Protein AF-A0A9X2F697-F1 (afdb_monomer)

Structure (mmCIF, N/CA/C/O backbone):
data_AF-A0A9X2F697-F1
#
_entry.id   AF-A0A9X2F697-F1
#
loop_
_atom_site.group_PDB
_atom_site.id
_atom_site.type_symbol
_atom_site.label_atom_id
_atom_site.label_alt_id
_atom_site.label_comp_id
_atom_site.label_asym_id
_atom_site.label_entity_id
_atom_site.label_seq_id
_atom_site.pdbx_PDB_ins_code
_atom_site.Cartn_x
_atom_site.Cartn_y
_atom_site.Cartn_z
_atom_site.occupancy
_atom_site.B_iso_or_equiv
_atom_site.auth_seq_id
_atom_site.auth_comp_id
_atom_site.auth_asym_id
_atom_site.auth_atom_id
_atom_site.pdbx_PDB_model_num
ATOM 1 N N . MET A 1 1 ? 35.223 -42.491 6.812 1.00 43.16 1 MET A N 1
ATOM 2 C CA . MET A 1 1 ? 34.181 -41.621 6.221 1.00 43.16 1 MET A CA 1
ATOM 3 C C . MET A 1 1 ? 34.554 -40.173 6.499 1.00 43.16 1 MET A C 1
ATOM 5 O O . MET A 1 1 ? 34.307 -39.675 7.590 1.00 43.16 1 MET A O 1
ATOM 9 N N . THR A 1 2 ? 35.255 -39.540 5.564 1.00 35.09 2 THR A N 1
ATOM 10 C CA . THR A 1 2 ? 35.876 -38.222 5.755 1.00 35.09 2 THR A CA 1
ATOM 11 C C . THR A 1 2 ? 34.834 -37.141 5.487 1.00 35.09 2 THR A C 1
ATOM 13 O O . THR A 1 2 ? 34.366 -36.999 4.361 1.00 35.09 2 THR A O 1
ATOM 16 N N . LYS A 1 3 ? 34.402 -36.418 6.524 1.00 44.59 3 LYS A N 1
ATOM 17 C CA . LYS A 1 3 ? 33.429 -35.331 6.371 1.00 44.59 3 LYS A CA 1
ATOM 18 C C . LYS A 1 3 ? 34.141 -34.095 5.819 1.00 44.59 3 LYS A C 1
ATOM 20 O O . LYS A 1 3 ? 34.971 -33.515 6.511 1.00 44.59 3 LYS A O 1
ATOM 25 N N . LEU A 1 4 ? 33.816 -33.693 4.590 1.00 41.28 4 LEU A N 1
ATOM 26 C CA . LEU A 1 4 ? 34.206 -32.391 4.049 1.00 41.28 4 LEU A CA 1
ATOM 27 C C . LEU A 1 4 ? 33.376 -31.312 4.750 1.00 41.28 4 LEU A C 1
ATOM 29 O O . LEU A 1 4 ? 32.178 -31.170 4.517 1.00 41.28 4 LEU A O 1
ATOM 33 N N . LYS A 1 5 ? 34.017 -30.599 5.674 1.00 44.25 5 LYS A N 1
ATOM 34 C CA . LYS A 1 5 ? 33.473 -29.403 6.311 1.00 44.25 5 LYS A CA 1
ATOM 35 C C . LYS A 1 5 ? 33.539 -28.288 5.268 1.00 44.25 5 LYS A C 1
ATOM 37 O O . LYS A 1 5 ? 34.628 -27.939 4.827 1.00 44.25 5 LYS A O 1
ATOM 42 N N . THR A 1 6 ? 32.385 -27.799 4.819 1.00 48.66 6 THR A N 1
ATOM 43 C CA . THR A 1 6 ? 32.302 -26.647 3.916 1.00 48.66 6 THR A CA 1
ATOM 44 C C . THR A 1 6 ? 32.908 -25.444 4.624 1.00 48.66 6 THR A C 1
ATOM 46 O O . THR A 1 6 ? 32.310 -24.890 5.545 1.00 48.66 6 THR A O 1
ATOM 49 N N . ASP A 1 7 ? 34.120 -25.090 4.216 1.00 48.53 7 ASP A N 1
ATOM 50 C CA . ASP A 1 7 ? 34.807 -23.881 4.633 1.00 48.53 7 ASP A CA 1
ATOM 51 C C . ASP A 1 7 ? 34.106 -22.691 3.966 1.00 48.53 7 ASP A C 1
ATOM 53 O O . ASP A 1 7 ? 34.229 -22.463 2.759 1.00 48.53 7 ASP A O 1
ATOM 57 N N . ARG A 1 8 ? 33.261 -21.991 4.729 1.00 52.84 8 ARG A N 1
ATOM 58 C CA . ARG A 1 8 ? 32.702 -20.708 4.301 1.00 52.84 8 ARG A CA 1
ATOM 59 C C . ARG A 1 8 ? 33.845 -19.703 4.350 1.00 52.84 8 ARG A C 1
ATOM 61 O O . ARG A 1 8 ? 34.105 -19.137 5.403 1.00 52.84 8 ARG A O 1
ATOM 68 N N . ARG A 1 9 ? 34.510 -19.486 3.215 1.00 58.66 9 ARG A N 1
ATOM 69 C CA . ARG A 1 9 ? 35.415 -18.344 3.064 1.00 58.66 9 ARG A CA 1
ATOM 70 C C . ARG A 1 9 ? 34.613 -17.069 3.308 1.00 58.66 9 ARG A C 1
ATOM 72 O O . ARG A 1 9 ? 33.626 -16.818 2.616 1.00 58.66 9 ARG A O 1
ATOM 79 N N . GLU A 1 10 ? 35.013 -16.307 4.316 1.00 58.28 10 GLU A N 1
ATOM 80 C CA . GLU A 1 10 ? 34.537 -14.947 4.541 1.00 58.28 10 GLU A CA 1
ATOM 81 C C . GLU A 1 10 ? 34.998 -14.103 3.351 1.00 58.28 10 GLU A C 1
ATOM 83 O O . GLU A 1 10 ? 36.190 -13.857 3.184 1.00 58.28 10 GLU A O 1
ATOM 88 N N . VAL A 1 11 ? 34.068 -13.732 2.469 1.00 59.53 11 VAL A N 1
ATOM 89 C CA . VAL A 1 11 ? 34.357 -12.777 1.394 1.00 59.53 11 VAL A CA 1
ATOM 90 C C . VAL A 1 11 ? 34.360 -11.386 2.035 1.00 59.53 11 VAL A C 1
ATOM 92 O O . VAL A 1 11 ? 33.337 -11.012 2.621 1.00 59.53 11 VAL A O 1
ATOM 95 N N . PRO A 1 12 ? 35.470 -10.629 1.984 1.00 53.16 12 PRO A N 1
ATOM 96 C CA . PRO A 1 12 ? 35.514 -9.274 2.516 1.00 53.16 12 PRO A CA 1
ATOM 97 C C . PRO A 1 12 ? 34.482 -8.405 1.788 1.00 53.16 12 PRO A C 1
ATOM 99 O O . PRO A 1 12 ? 34.485 -8.314 0.565 1.00 53.16 12 PRO A O 1
ATOM 102 N N . VAL A 1 13 ? 33.575 -7.772 2.536 1.00 58.00 13 VAL A N 1
ATOM 103 C CA . VAL A 1 13 ? 32.469 -6.966 1.975 1.00 58.00 13 VAL A CA 1
ATOM 104 C C . VAL A 1 13 ? 32.978 -5.679 1.297 1.00 58.00 13 VAL A C 1
ATOM 106 O O . VAL A 1 13 ? 32.263 -5.087 0.492 1.00 58.00 13 VAL A O 1
ATOM 109 N N . ASP A 1 14 ? 34.226 -5.292 1.579 1.00 55.22 14 ASP A N 1
ATOM 110 C CA . ASP A 1 14 ? 34.869 -4.060 1.108 1.00 55.22 14 ASP A CA 1
ATOM 111 C C . ASP A 1 14 ? 35.790 -4.260 -0.112 1.00 55.22 14 ASP A C 1
ATOM 113 O O . ASP A 1 14 ? 36.479 -3.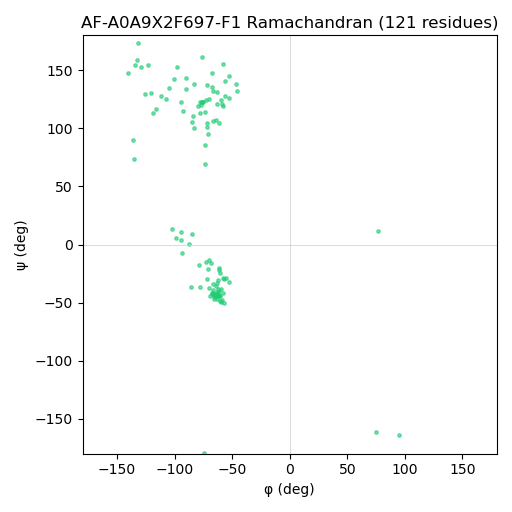325 -0.527 1.00 55.22 14 ASP A O 1
ATOM 117 N N . GLU A 1 15 ? 35.834 -5.461 -0.701 1.00 62.38 15 GLU A N 1
ATOM 118 C CA . GLU A 1 15 ? 36.600 -5.689 -1.928 1.00 62.38 15 GLU A CA 1
ATOM 119 C C . GLU A 1 15 ? 35.901 -4.977 -3.103 1.00 62.38 15 GLU A C 1
ATOM 121 O O . GLU A 1 15 ? 34.696 -5.172 -3.316 1.00 62.38 15 GLU A O 1
ATOM 126 N N . PRO A 1 16 ? 36.602 -4.099 -3.850 1.00 61.75 16 PRO A N 1
ATOM 127 C CA . PRO A 1 16 ? 36.003 -3.422 -4.987 1.00 61.75 16 PRO A CA 1
ATOM 128 C C . PRO A 1 16 ? 35.536 -4.485 -5.976 1.00 61.75 16 PRO A C 1
ATOM 130 O O . PRO A 1 16 ? 36.329 -5.305 -6.427 1.00 61.75 16 PRO A O 1
ATOM 133 N N . LEU A 1 17 ? 34.234 -4.474 -6.273 1.00 66.50 17 LEU A N 1
ATOM 134 C CA . LEU A 1 17 ? 33.606 -5.416 -7.194 1.00 66.50 17 LEU A CA 1
ATOM 135 C C . LEU A 1 17 ? 34.451 -5.541 -8.465 1.00 66.50 17 LEU A C 1
ATOM 137 O O . LEU A 1 17 ? 34.828 -4.518 -9.044 1.00 66.50 17 LEU A O 1
ATOM 141 N N . ASP A 1 18 ? 34.707 -6.776 -8.898 1.00 75.06 18 ASP A N 1
ATOM 142 C CA . ASP A 1 18 ? 35.488 -7.054 -10.101 1.00 75.06 18 ASP A CA 1
ATOM 143 C C . ASP A 1 18 ? 35.026 -6.170 -11.266 1.00 75.06 18 ASP A C 1
ATOM 145 O O . ASP A 1 18 ? 33.825 -5.988 -11.490 1.00 75.06 18 ASP A O 1
ATOM 149 N N . ALA A 1 19 ? 35.968 -5.627 -12.040 1.00 73.06 19 ALA A N 1
ATOM 150 C CA . ALA A 1 19 ? 35.658 -4.728 -13.155 1.00 73.06 19 ALA A CA 1
ATOM 151 C C . ALA A 1 19 ? 34.685 -5.361 -14.174 1.00 73.06 19 ALA A C 1
ATOM 153 O O . ALA A 1 19 ? 33.885 -4.663 -14.800 1.00 73.06 19 ALA A O 1
ATOM 154 N N . GLU A 1 20 ? 34.699 -6.689 -14.298 1.00 70.94 20 GLU A N 1
ATOM 155 C CA . GLU A 1 20 ? 33.738 -7.470 -15.081 1.00 70.94 20 GLU A CA 1
ATOM 156 C C . GLU A 1 20 ? 32.322 -7.440 -14.473 1.00 70.94 20 GLU A C 1
ATOM 158 O O . GLU A 1 20 ? 31.339 -7.205 -15.172 1.00 70.94 20 GLU A O 1
ATOM 163 N N . VAL A 1 21 ? 32.201 -7.569 -13.149 1.00 66.12 21 VAL A N 1
ATOM 164 C CA . VAL A 1 21 ? 30.924 -7.451 -12.425 1.00 66.12 21 VAL A CA 1
ATOM 165 C C . VAL A 1 21 ? 30.384 -6.020 -12.498 1.00 66.12 21 VAL A C 1
ATOM 167 O O . VAL A 1 21 ? 29.178 -5.819 -12.670 1.00 66.12 21 VAL A O 1
ATOM 170 N N . VAL A 1 22 ? 31.260 -5.017 -12.400 1.00 67.25 22 VAL A N 1
ATOM 171 C CA . VAL A 1 22 ? 30.899 -3.597 -12.534 1.00 67.25 22 VAL A CA 1
ATOM 172 C C . VAL A 1 22 ? 30.428 -3.286 -13.953 1.00 67.25 22 VAL A C 1
ATOM 174 O O . VAL A 1 22 ? 29.402 -2.632 -14.116 1.00 67.25 22 VAL A O 1
ATOM 177 N N . SER A 1 23 ? 31.123 -3.782 -14.977 1.00 61.72 23 SER A N 1
ATOM 178 C CA . SER A 1 23 ? 30.743 -3.574 -16.381 1.00 61.72 23 SER A CA 1
ATOM 179 C C . SER A 1 23 ? 29.472 -4.331 -16.768 1.00 61.72 23 SER A C 1
ATOM 181 O O . SER A 1 23 ? 28.627 -3.764 -17.459 1.00 61.72 23 SER A O 1
ATOM 183 N N . PHE A 1 24 ? 29.258 -5.543 -16.253 1.00 60.44 24 PHE A N 1
ATOM 184 C CA . PHE A 1 24 ? 27.997 -6.271 -16.417 1.00 60.44 24 PHE A CA 1
ATOM 185 C C . PHE A 1 24 ? 26.814 -5.517 -15.790 1.00 60.44 24 PHE A C 1
ATOM 187 O O . PHE A 1 24 ? 25.763 -5.370 -16.416 1.00 60.44 24 PHE A O 1
ATOM 194 N N . ARG A 1 25 ? 26.988 -4.969 -14.578 1.00 59.91 25 ARG A N 1
ATOM 195 C CA . ARG A 1 25 ? 25.976 -4.118 -13.926 1.00 59.91 25 ARG A CA 1
ATOM 196 C C . ARG A 1 25 ? 25.743 -2.812 -14.686 1.00 59.91 25 ARG A C 1
ATOM 198 O O . ARG A 1 25 ? 24.596 -2.447 -14.906 1.00 59.91 25 ARG A O 1
ATOM 205 N N . ALA A 1 26 ? 26.806 -2.159 -15.151 1.00 60.09 26 ALA A N 1
ATOM 206 C CA . ALA A 1 26 ? 26.717 -0.929 -15.935 1.00 60.09 26 ALA A CA 1
ATOM 207 C C . ALA A 1 26 ? 26.016 -1.142 -17.290 1.00 60.09 26 ALA A C 1
ATOM 209 O O . ALA A 1 26 ? 25.260 -0.277 -17.730 1.00 60.09 26 ALA A O 1
ATOM 210 N N . ALA A 1 27 ? 26.218 -2.297 -17.932 1.00 59.28 27 ALA A N 1
ATOM 211 C CA . ALA A 1 27 ? 25.499 -2.687 -19.144 1.00 59.28 27 ALA A CA 1
ATOM 212 C C . ALA A 1 27 ? 23.999 -2.916 -18.879 1.00 59.28 27 ALA A C 1
ATOM 214 O O . ALA A 1 27 ? 23.174 -2.577 -19.722 1.00 59.28 27 ALA A O 1
ATOM 215 N N . PHE A 1 28 ? 23.638 -3.420 -17.694 1.00 56.03 28 PHE A N 1
ATOM 216 C CA . PHE A 1 28 ? 22.247 -3.505 -17.231 1.00 56.03 28 PHE A CA 1
ATOM 217 C C . PHE A 1 28 ? 21.642 -2.141 -16.854 1.00 56.03 28 PHE A C 1
ATOM 219 O O . PHE A 1 28 ? 20.433 -1.939 -16.980 1.00 56.03 28 PHE A O 1
ATOM 226 N N . ASP A 1 29 ? 22.464 -1.197 -16.392 1.00 58.06 29 ASP A N 1
ATOM 227 C CA . ASP A 1 29 ? 22.021 0.146 -16.007 1.00 58.06 29 ASP A CA 1
ATOM 228 C C . ASP A 1 29 ? 21.804 1.087 -17.204 1.00 58.06 29 ASP A C 1
ATOM 230 O O . ASP A 1 29 ? 21.050 2.059 -17.081 1.00 58.06 29 ASP A O 1
ATOM 234 N N . GLN A 1 30 ? 22.349 0.772 -18.387 1.00 62.44 30 GLN A N 1
ATOM 235 C CA . GLN A 1 30 ? 21.936 1.385 -19.657 1.00 62.44 30 GLN A CA 1
ATOM 236 C C . GLN A 1 30 ? 20.566 0.839 -20.082 1.00 62.44 30 GLN A C 1
ATOM 238 O O . GLN A 1 30 ? 20.432 0.068 -21.030 1.00 62.44 30 GLN A O 1
ATOM 243 N N . ARG A 1 31 ? 19.523 1.221 -19.339 1.00 66.50 31 ARG A N 1
ATOM 244 C CA . ARG A 1 31 ? 18.162 0.715 -19.547 1.00 66.50 31 ARG A CA 1
ATOM 245 C C . ARG A 1 31 ? 17.661 1.114 -20.921 1.00 66.50 31 ARG A C 1
ATOM 247 O O . ARG A 1 31 ? 17.521 2.309 -21.210 1.00 66.50 31 ARG A O 1
ATOM 254 N N . SER A 1 32 ? 17.325 0.111 -21.725 1.00 83.12 32 SER A N 1
ATOM 255 C CA . SER A 1 32 ? 16.664 0.344 -22.998 1.00 83.12 32 SER A CA 1
ATOM 256 C C . SER A 1 32 ? 15.342 1.099 -22.770 1.00 83.12 32 SER A C 1
ATOM 258 O O . SER A 1 32 ? 14.745 1.007 -21.689 1.00 83.12 32 SER A O 1
ATOM 260 N N . PRO A 1 33 ? 14.829 1.833 -23.773 1.00 86.62 33 PRO A N 1
ATOM 261 C CA . PRO A 1 33 ? 13.518 2.475 -23.673 1.00 86.62 33 PRO A CA 1
ATOM 262 C C . PRO A 1 33 ? 12.395 1.504 -23.265 1.00 86.62 33 PRO A C 1
ATOM 264 O O . PRO A 1 33 ? 11.475 1.889 -22.546 1.00 86.62 33 PRO A O 1
ATOM 267 N N . ILE A 1 34 ? 12.493 0.232 -23.668 1.00 88.69 34 ILE A N 1
ATOM 268 C CA . ILE A 1 34 ? 11.529 -0.815 -23.308 1.00 88.69 34 ILE A CA 1
ATOM 269 C C . ILE A 1 34 ? 11.625 -1.158 -21.817 1.00 88.69 34 ILE A C 1
ATOM 271 O O . ILE A 1 34 ? 10.595 -1.220 -21.147 1.00 88.69 34 ILE A O 1
ATOM 275 N N . ASP A 1 35 ? 12.831 -1.298 -21.265 1.00 86.56 35 ASP A N 1
ATOM 276 C CA . ASP A 1 35 ? 13.017 -1.608 -19.839 1.00 86.56 35 ASP A CA 1
ATOM 277 C C . ASP A 1 35 ? 12.475 -0.499 -18.932 1.00 86.56 35 ASP A C 1
ATOM 279 O O . ASP A 1 35 ? 11.952 -0.765 -17.847 1.00 86.56 35 ASP A O 1
ATOM 283 N N . GLN A 1 36 ? 12.552 0.757 -19.379 1.00 87.06 36 GLN A N 1
ATOM 284 C CA . GLN A 1 36 ? 11.960 1.886 -18.660 1.00 87.06 36 GLN A CA 1
ATOM 285 C C . GLN A 1 36 ? 10.431 1.797 -18.629 1.00 87.06 36 GLN A C 1
ATOM 287 O O . GLN A 1 36 ? 9.832 1.987 -17.568 1.00 87.06 36 GLN A O 1
ATOM 292 N N . ILE A 1 37 ? 9.804 1.451 -19.759 1.00 92.44 37 ILE A N 1
ATOM 293 C CA . ILE A 1 37 ? 8.351 1.243 -19.846 1.00 92.44 37 ILE A CA 1
ATOM 294 C C . ILE A 1 37 ? 7.927 0.073 -18.955 1.00 92.44 37 ILE A C 1
ATOM 296 O O . ILE A 1 37 ? 6.960 0.199 -18.204 1.00 92.44 37 ILE A O 1
ATOM 300 N N . VAL A 1 38 ? 8.665 -1.041 -18.986 1.00 92.81 38 VAL A N 1
ATOM 301 C CA . VAL A 1 38 ? 8.392 -2.213 -18.141 1.00 92.81 38 VAL A CA 1
ATOM 302 C C . VAL A 1 38 ? 8.480 -1.845 -16.662 1.00 92.81 38 VAL A C 1
ATOM 304 O O . VAL A 1 38 ? 7.557 -2.142 -15.901 1.00 92.81 38 VAL A O 1
ATOM 307 N N . ARG A 1 39 ? 9.548 -1.153 -16.244 1.00 91.44 39 ARG A N 1
ATOM 308 C CA . ARG A 1 39 ? 9.721 -0.717 -14.851 1.00 91.44 39 ARG A CA 1
ATOM 309 C C . ARG A 1 39 ? 8.599 0.220 -14.410 1.00 91.44 39 ARG A C 1
ATOM 311 O O . ARG A 1 39 ? 8.076 0.064 -13.309 1.00 91.44 39 ARG A O 1
ATOM 318 N N . GLU A 1 40 ? 8.226 1.183 -15.248 1.00 94.38 40 GLU A N 1
ATOM 319 C CA . GLU A 1 40 ? 7.154 2.129 -14.938 1.00 94.38 40 GLU A CA 1
ATOM 320 C C . GLU A 1 40 ? 5.788 1.438 -14.858 1.00 94.38 40 GLU A C 1
ATOM 322 O O . GLU A 1 40 ? 5.015 1.696 -13.934 1.00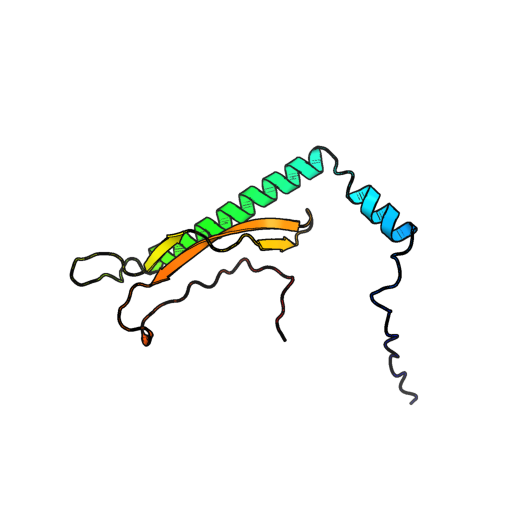 94.38 40 GLU A O 1
ATOM 327 N N . GLY A 1 41 ? 5.504 0.511 -15.775 1.00 96.56 41 GLY A N 1
ATOM 328 C CA . GLY A 1 41 ? 4.305 -0.323 -15.725 1.00 96.56 41 GLY A CA 1
ATOM 329 C C . GLY A 1 41 ? 4.248 -1.143 -14.437 1.00 96.56 41 GLY A C 1
ATOM 330 O O . GLY A 1 41 ? 3.245 -1.112 -13.724 1.00 96.56 41 GLY A O 1
ATOM 331 N N . ALA A 1 42 ? 5.350 -1.807 -14.084 1.00 95.94 42 ALA A N 1
ATOM 332 C CA . ALA A 1 42 ? 5.463 -2.571 -12.847 1.00 95.94 42 ALA A CA 1
ATOM 333 C C . ALA A 1 42 ? 5.286 -1.691 -11.598 1.00 95.94 42 ALA A C 1
ATOM 335 O O . ALA A 1 42 ? 4.573 -2.089 -10.677 1.00 95.94 42 ALA A O 1
ATOM 336 N N . ARG A 1 43 ? 5.842 -0.471 -11.585 1.00 96.12 43 ARG A N 1
ATOM 337 C CA . ARG A 1 43 ? 5.628 0.513 -10.511 1.00 96.12 43 ARG A CA 1
ATOM 338 C C . ARG A 1 43 ? 4.155 0.830 -10.313 1.00 96.12 43 ARG A C 1
ATOM 340 O O . ARG A 1 43 ? 3.665 0.747 -9.191 1.00 96.12 43 ARG A O 1
ATOM 347 N N . ARG A 1 44 ? 3.441 1.150 -11.392 1.00 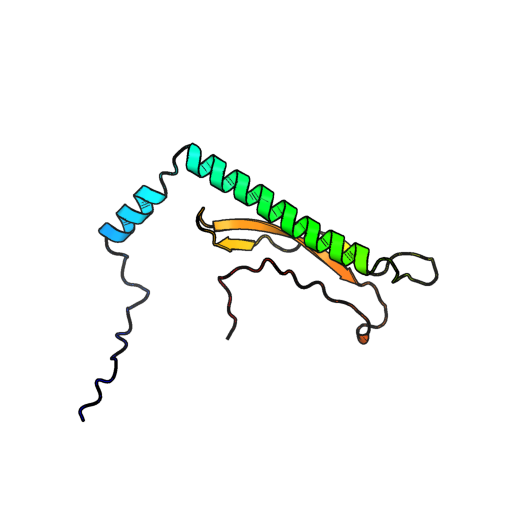97.62 44 ARG A N 1
ATOM 348 C CA . ARG A 1 44 ? 2.005 1.468 -11.332 1.00 97.62 44 ARG A CA 1
ATOM 349 C C . ARG A 1 44 ? 1.177 0.279 -10.860 1.00 97.62 44 ARG A C 1
ATOM 351 O O . ARG A 1 44 ? 0.297 0.459 -10.026 1.00 97.62 44 ARG A O 1
ATOM 358 N N . MET A 1 45 ? 1.477 -0.925 -11.351 1.00 96.75 45 MET A N 1
ATOM 359 C CA . MET A 1 45 ? 0.780 -2.146 -10.937 1.00 96.75 45 MET A CA 1
ATOM 360 C C . MET A 1 45 ? 0.991 -2.444 -9.451 1.00 96.75 45 MET A C 1
ATOM 362 O O . MET A 1 45 ? 0.023 -2.689 -8.736 1.00 96.75 45 MET A O 1
ATOM 366 N N . LEU A 1 46 ? 2.234 -2.370 -8.966 1.00 95.81 46 LEU A N 1
ATOM 367 C CA . LEU A 1 46 ? 2.540 -2.588 -7.551 1.00 95.81 46 LEU A CA 1
ATOM 368 C C . LEU A 1 46 ? 1.902 -1.526 -6.656 1.00 95.81 46 LEU A C 1
ATOM 370 O O . LEU A 1 46 ? 1.339 -1.869 -5.619 1.00 95.81 46 LEU A O 1
ATOM 374 N N . GLN A 1 47 ? 1.947 -0.258 -7.067 1.00 97.06 47 GLN A N 1
ATOM 375 C CA . GLN A 1 47 ? 1.295 0.828 -6.340 1.00 97.06 47 GLN A CA 1
ATOM 376 C C . GLN A 1 47 ? -0.218 0.591 -6.243 1.00 97.06 47 GLN A C 1
ATOM 378 O O . GLN A 1 47 ? -0.767 0.582 -5.145 1.00 97.06 47 GLN A O 1
ATOM 383 N N . SER A 1 48 ? -0.868 0.287 -7.371 1.00 97.31 48 SER A N 1
ATOM 384 C CA . SER A 1 48 ? -2.303 -0.009 -7.411 1.00 97.31 48 SER A CA 1
ATOM 385 C C . SER A 1 48 ? -2.679 -1.210 -6.545 1.00 97.31 48 SER A C 1
ATOM 387 O O . SER A 1 48 ? -3.732 -1.195 -5.915 1.00 97.31 48 SER A O 1
ATOM 389 N N . ALA A 1 49 ? -1.845 -2.251 -6.511 1.00 96.50 49 ALA A N 1
ATOM 390 C CA . ALA A 1 49 ? -2.100 -3.427 -5.689 1.00 96.50 49 ALA A CA 1
ATOM 391 C C . ALA A 1 49 ? -2.003 -3.105 -4.188 1.00 96.50 49 ALA A C 1
ATOM 393 O O . ALA A 1 49 ? -2.857 -3.527 -3.415 1.00 96.50 49 ALA A O 1
ATOM 394 N N . ILE A 1 50 ? -1.010 -2.311 -3.774 1.00 95.38 50 ILE A N 1
ATOM 395 C CA . ILE A 1 50 ? -0.874 -1.856 -2.381 1.00 95.38 50 ILE A CA 1
ATOM 396 C C . ILE A 1 50 ? -2.062 -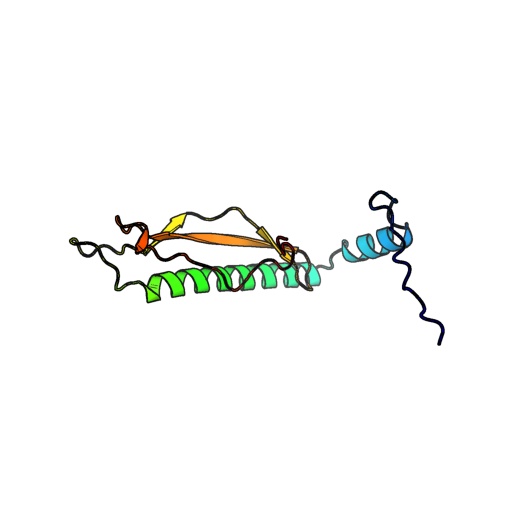0.981 -1.971 1.00 95.38 50 ILE A C 1
ATOM 398 O O . ILE A 1 50 ? -2.584 -1.132 -0.866 1.00 95.38 50 ILE A O 1
ATOM 402 N N . ASP A 1 51 ? -2.497 -0.077 -2.849 1.00 96.31 51 ASP A N 1
ATOM 403 C CA . ASP A 1 51 ? -3.652 0.778 -2.582 1.00 96.31 51 ASP A CA 1
ATOM 404 C C . ASP A 1 51 ? -4.936 -0.051 -2.433 1.00 96.31 51 ASP A C 1
ATOM 406 O O . ASP A 1 51 ? -5.699 0.178 -1.491 1.00 96.31 51 ASP A O 1
ATOM 410 N N . ALA A 1 52 ? -5.115 -1.073 -3.276 1.00 97.00 52 ALA A N 1
ATOM 411 C CA . ALA A 1 52 ? -6.221 -2.019 -3.168 1.00 97.00 52 ALA A CA 1
ATOM 412 C C . ALA A 1 52 ? -6.181 -2.821 -1.854 1.00 97.00 52 ALA A C 1
ATOM 414 O O . ALA A 1 52 ? -7.204 -2.927 -1.185 1.00 97.00 52 ALA A O 1
ATOM 415 N N . GLU A 1 53 ? -5.013 -3.312 -1.411 1.00 96.19 53 GLU A N 1
ATOM 416 C CA . GLU A 1 53 ? -4.896 -4.001 -0.112 1.00 96.19 53 GLU A CA 1
ATOM 417 C C . GLU A 1 53 ? -5.349 -3.114 1.059 1.00 96.19 53 GLU A C 1
ATOM 419 O O . GLU A 1 53 ? -6.010 -3.583 1.995 1.00 96.19 53 GLU A O 1
ATOM 424 N N . VAL A 1 54 ? -4.973 -1.831 1.020 1.00 97.31 54 VAL A N 1
ATOM 425 C CA . VAL A 1 54 ? -5.352 -0.842 2.036 1.00 97.31 54 VAL A CA 1
ATOM 426 C C . VAL A 1 54 ? -6.860 -0.602 2.014 1.00 97.31 54 VAL A C 1
ATOM 428 O O . VAL A 1 54 ? -7.491 -0.611 3.076 1.00 97.31 54 VAL A O 1
ATOM 431 N N . ASP A 1 55 ? -7.443 -0.407 0.833 1.00 97.31 55 ASP A N 1
ATOM 432 C CA . ASP A 1 55 ? -8.881 -0.173 0.681 1.00 97.31 55 ASP A CA 1
ATOM 433 C C . ASP A 1 55 ? -9.705 -1.385 1.106 1.00 97.31 55 ASP A C 1
ATOM 435 O O . ASP A 1 55 ? -10.647 -1.236 1.889 1.00 97.31 55 ASP A O 1
ATOM 439 N N . ASP A 1 56 ? -9.292 -2.588 0.720 1.00 97.44 56 ASP A N 1
ATOM 440 C CA . ASP A 1 56 ? -9.928 -3.834 1.141 1.00 97.44 56 ASP A CA 1
ATOM 441 C C . ASP A 1 56 ? -9.843 -4.026 2.656 1.00 97.44 56 ASP A C 1
ATOM 443 O O . ASP A 1 56 ? -10.779 -4.520 3.292 1.00 97.44 56 ASP A O 1
ATOM 447 N N . PHE A 1 57 ? -8.728 -3.651 3.286 1.00 97.25 57 PHE A N 1
ATOM 448 C CA . PHE A 1 57 ? -8.620 -3.703 4.741 1.00 97.25 57 PHE A CA 1
ATOM 449 C C . PHE A 1 57 ? -9.582 -2.729 5.424 1.00 97.25 57 PHE A C 1
ATOM 451 O O . PHE A 1 57 ? -10.261 -3.117 6.378 1.00 97.25 57 PHE A O 1
ATOM 458 N N . ILE A 1 58 ? -9.671 -1.489 4.943 1.00 97.25 58 ILE A N 1
ATOM 459 C CA . ILE A 1 58 ? -10.589 -0.484 5.494 1.00 97.25 58 ILE A CA 1
ATOM 460 C C . ILE A 1 58 ? -12.043 -0.922 5.288 1.00 97.25 58 ILE A C 1
ATOM 462 O O . ILE A 1 58 ? -12.842 -0.854 6.223 1.00 97.25 58 ILE A O 1
ATOM 466 N N . ALA A 1 59 ? -12.383 -1.420 4.098 1.00 97.31 59 ALA A N 1
ATOM 467 C CA . ALA A 1 59 ? -13.722 -1.891 3.763 1.00 97.31 59 ALA A CA 1
ATOM 468 C C . ALA A 1 59 ? -14.156 -3.065 4.652 1.00 97.31 59 ALA A C 1
ATOM 470 O O . ALA A 1 59 ? -15.255 -3.039 5.208 1.00 97.31 59 ALA A O 1
ATOM 471 N N . ARG A 1 60 ? -13.274 -4.049 4.881 1.00 97.38 60 ARG A N 1
ATOM 472 C CA . ARG A 1 60 ? -13.543 -5.182 5.789 1.00 97.38 60 ARG A CA 1
ATOM 473 C C . ARG A 1 60 ? -13.873 -4.748 7.219 1.00 97.38 60 ARG A C 1
ATOM 475 O O . ARG A 1 60 ? -14.641 -5.424 7.901 1.00 97.38 60 ARG A O 1
ATOM 482 N N . HIS A 1 61 ? -13.346 -3.610 7.663 1.00 97.25 61 HIS A N 1
ATOM 483 C CA . HIS A 1 61 ? -13.581 -3.063 9.002 1.00 97.25 61 HIS A CA 1
ATOM 484 C C . HIS A 1 61 ? -14.596 -1.913 9.021 1.00 97.25 61 HIS A C 1
ATOM 486 O O . HIS A 1 61 ? -14.727 -1.236 10.038 1.00 97.25 61 HIS A O 1
ATOM 492 N N . ALA A 1 62 ? -15.359 -1.701 7.943 1.00 95.62 62 ALA A N 1
ATOM 493 C CA . ALA A 1 62 ? -16.334 -0.612 7.858 1.00 95.62 62 ALA A CA 1
ATOM 494 C C . ALA A 1 62 ? -17.454 -0.695 8.913 1.00 95.62 62 ALA A C 1
ATOM 496 O O . ALA A 1 62 ? -18.058 0.324 9.232 1.00 95.62 62 ALA A O 1
ATOM 497 N N . HIS A 1 63 ? -17.703 -1.887 9.465 1.00 95.94 63 HIS A N 1
ATOM 498 C CA . HIS A 1 63 ? -18.654 -2.127 10.552 1.00 95.94 63 HIS A CA 1
ATOM 499 C C . HIS A 1 63 ? -18.173 -1.597 11.915 1.00 95.94 63 HIS A C 1
ATOM 501 O O . HIS A 1 63 ? -18.964 -1.503 12.848 1.00 95.94 63 HIS A O 1
ATOM 507 N N . ARG A 1 64 ? -16.882 -1.269 12.055 1.00 96.19 64 ARG A N 1
ATOM 508 C CA . ARG A 1 64 ? -16.325 -0.691 13.280 1.00 96.19 64 ARG A CA 1
ATOM 509 C C . ARG A 1 64 ? -16.572 0.810 13.287 1.00 96.19 64 ARG A C 1
ATOM 511 O O . ARG A 1 64 ? -15.837 1.565 12.642 1.00 96.19 64 ARG A O 1
ATOM 518 N N . THR A 1 65 ? -17.588 1.234 14.024 1.00 97.12 65 THR A N 1
ATOM 519 C CA . THR A 1 65 ? -17.957 2.643 14.161 1.00 97.12 65 THR A CA 1
ATOM 520 C C . THR A 1 65 ? -17.975 3.093 15.615 1.00 97.12 65 THR A C 1
ATOM 522 O O . THR A 1 65 ? -18.172 2.280 16.515 1.00 97.12 65 THR A O 1
ATOM 525 N N . ASP A 1 66 ? -17.772 4.389 15.840 1.00 94.31 66 ASP A N 1
ATOM 526 C CA . ASP A 1 66 ? -18.028 5.020 17.134 1.00 94.31 66 ASP A CA 1
ATOM 527 C C . ASP A 1 66 ? -19.539 5.204 17.394 1.00 94.31 66 ASP A C 1
ATOM 529 O O . ASP A 1 66 ? -20.388 4.855 16.568 1.00 94.31 66 ASP A O 1
ATOM 533 N N . GLU A 1 67 ? -19.876 5.784 18.548 1.00 93.06 67 GLU A N 1
ATOM 534 C CA . GLU A 1 67 ? -21.254 6.107 18.952 1.00 93.06 67 GLU A CA 1
ATOM 535 C C . GLU A 1 67 ? -21.949 7.099 18.001 1.00 93.06 67 GLU A C 1
ATOM 537 O O . GLU A 1 67 ? -23.175 7.169 17.957 1.00 93.06 67 GLU A O 1
ATOM 542 N N . GLN A 1 68 ? -21.173 7.856 17.219 1.00 94.38 68 GLN A N 1
ATOM 543 C CA . GLN A 1 68 ? -21.653 8.825 16.233 1.00 94.38 68 GLN A CA 1
ATOM 544 C C . GLN A 1 68 ? -21.745 8.219 14.820 1.00 94.38 68 GLN A C 1
ATOM 546 O O . GLN A 1 68 ? -22.048 8.937 13.864 1.00 94.38 68 GLN A O 1
ATOM 551 N N . GLY A 1 69 ? -21.475 6.918 14.660 1.00 93.06 69 GLY A N 1
ATOM 552 C CA . GLY A 1 69 ? -21.499 6.216 13.376 1.00 93.06 69 GLY A CA 1
ATOM 553 C C . GLY A 1 69 ? -20.277 6.471 12.484 1.00 93.06 69 GLY A C 1
ATOM 554 O O . GLY A 1 69 ? -20.289 6.115 11.304 1.00 93.06 69 GLY A O 1
ATOM 555 N N . ARG A 1 70 ? -19.205 7.081 13.001 1.00 94.12 70 ARG A N 1
ATOM 556 C CA . ARG A 1 70 ? -17.970 7.333 12.242 1.00 94.12 70 ARG A CA 1
ATOM 557 C C . ARG A 1 70 ? -17.083 6.100 12.258 1.00 94.12 70 ARG A C 1
ATOM 559 O O . ARG A 1 70 ? -16.902 5.470 13.294 1.00 94.12 70 ARG A O 1
ATOM 566 N N . ARG A 1 71 ? -16.480 5.774 11.112 1.00 96.19 71 ARG A N 1
ATOM 567 C CA . ARG A 1 71 ? -15.556 4.635 10.991 1.00 96.19 71 ARG A CA 1
ATOM 568 C C . ARG A 1 71 ? -14.323 4.834 11.871 1.00 96.19 71 ARG A C 1
ATOM 570 O O . ARG A 1 71 ? -13.664 5.870 11.791 1.00 96.19 71 ARG A O 1
ATOM 577 N N . LEU A 1 72 ? -13.983 3.810 12.648 1.00 97.12 72 LEU A N 1
ATOM 578 C CA . LEU A 1 72 ? -12.793 3.807 13.502 1.00 97.12 72 LEU A CA 1
ATOM 579 C C . LEU A 1 72 ? -11.515 3.536 12.698 1.00 97.12 72 LEU A C 1
ATOM 581 O O . LEU A 1 72 ? -10.481 4.146 12.966 1.00 97.12 72 LEU A O 1
ATOM 585 N N . VAL A 1 73 ? -11.596 2.669 11.685 1.00 97.56 73 VAL A N 1
ATOM 586 C CA . VAL A 1 73 ? -10.472 2.322 10.805 1.00 97.56 73 VAL A CA 1
ATOM 587 C C . VAL A 1 73 ? -10.484 3.227 9.578 1.00 97.56 73 VAL A C 1
ATOM 589 O O . VAL A 1 73 ? -11.404 3.176 8.761 1.00 97.56 73 VAL A O 1
ATOM 592 N N . VAL A 1 74 ? -9.455 4.061 9.444 1.00 96.62 74 VAL A N 1
ATOM 593 C CA . VAL A 1 74 ? -9.360 5.083 8.393 1.00 96.62 74 VAL A CA 1
ATOM 594 C C . VAL A 1 74 ? -7.985 5.097 7.734 1.00 96.62 74 VAL A C 1
ATOM 596 O O . VAL A 1 74 ? -6.972 4.742 8.341 1.00 96.62 74 VAL A O 1
ATOM 599 N N . ARG A 1 75 ? -7.937 5.574 6.488 1.00 96.31 75 ARG A N 1
ATOM 600 C CA . ARG A 1 75 ? -6.689 5.964 5.822 1.00 96.31 75 ARG A CA 1
ATOM 601 C C . ARG A 1 75 ? -6.272 7.342 6.344 1.00 96.31 75 ARG A C 1
ATOM 603 O O . ARG A 1 75 ? -7.039 8.291 6.229 1.00 96.31 75 ARG A O 1
ATOM 610 N N . ASN A 1 76 ? -5.074 7.462 6.912 1.00 94.31 76 ASN A N 1
ATOM 611 C CA . ASN A 1 76 ? -4.546 8.722 7.439 1.00 94.31 76 ASN A CA 1
ATOM 612 C C . ASN A 1 76 ? -3.079 8.930 7.033 1.00 94.31 76 ASN A C 1
ATOM 614 O O . ASN A 1 76 ? -2.155 8.533 7.750 1.00 94.31 76 ASN A O 1
ATOM 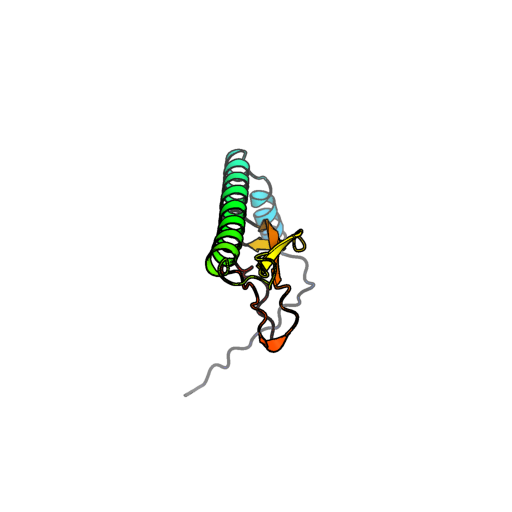618 N N . GLY A 1 77 ? -2.885 9.572 5.880 1.00 95.31 77 GLY A N 1
ATOM 619 C CA . GLY A 1 77 ? -1.566 9.840 5.312 1.00 95.31 77 GLY A CA 1
ATOM 620 C C . GLY A 1 77 ? -0.927 8.599 4.694 1.00 95.31 77 GLY A C 1
ATOM 621 O O . GLY A 1 77 ? -1.611 7.630 4.346 1.00 95.31 77 GLY A O 1
ATOM 622 N N . HIS A 1 78 ? 0.390 8.641 4.509 1.00 95.38 78 HIS A N 1
ATOM 623 C CA . HIS A 1 78 ? 1.177 7.584 3.871 1.00 95.38 78 HIS A CA 1
ATOM 624 C C . HIS A 1 78 ? 2.368 7.202 4.758 1.00 95.38 78 HIS A C 1
ATOM 626 O O . HIS A 1 78 ? 2.830 7.996 5.581 1.00 95.38 78 HIS A O 1
ATOM 632 N N . LEU A 1 79 ? 2.829 5.961 4.632 1.00 93.75 79 LEU A N 1
ATOM 633 C CA . LEU A 1 79 ? 4.104 5.526 5.193 1.00 93.75 79 LEU A CA 1
ATOM 634 C C . LEU A 1 79 ? 5.262 6.052 4.329 1.00 93.75 79 LEU A C 1
ATOM 636 O O . LEU A 1 79 ? 5.032 6.398 3.170 1.00 93.75 79 LEU A O 1
ATOM 640 N N . PRO A 1 80 ? 6.497 6.094 4.862 1.00 94.38 80 PRO A N 1
ATOM 641 C CA . PRO A 1 80 ? 7.672 6.385 4.051 1.00 94.38 80 PRO A CA 1
ATOM 642 C C . PRO A 1 80 ? 7.752 5.464 2.831 1.00 94.38 80 PRO A C 1
ATOM 644 O O . PRO A 1 80 ? 7.387 4.286 2.911 1.00 94.38 80 PRO A O 1
ATOM 647 N N . GLU A 1 81 ? 8.242 6.011 1.720 1.00 94.00 81 GLU A N 1
ATOM 648 C CA . GLU A 1 81 ? 8.507 5.237 0.512 1.00 94.00 81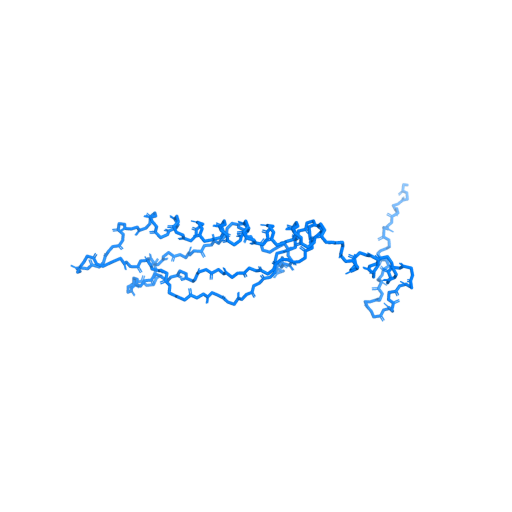 GLU A CA 1
ATOM 649 C C . GLU A 1 81 ? 9.452 4.070 0.829 1.00 94.00 81 GLU A C 1
ATOM 651 O O . GLU A 1 81 ? 10.397 4.196 1.615 1.00 94.00 81 GLU A O 1
ATOM 656 N N . ARG A 1 82 ? 9.180 2.917 0.218 1.00 92.94 82 ARG A N 1
ATOM 657 C CA . ARG A 1 82 ? 10.062 1.750 0.260 1.00 92.94 82 ARG A CA 1
ATOM 658 C C . ARG A 1 82 ? 10.243 1.194 -1.137 1.00 92.94 82 ARG A C 1
ATOM 660 O O . ARG A 1 82 ? 9.390 1.377 -1.999 1.00 92.94 82 ARG A O 1
ATOM 667 N N . GLU A 1 83 ? 11.312 0.443 -1.335 1.00 91.56 83 GLU A N 1
ATOM 668 C CA . GLU A 1 83 ? 11.548 -0.242 -2.599 1.00 91.56 83 GLU A CA 1
ATOM 669 C C . GLU A 1 83 ? 11.158 -1.714 -2.500 1.00 91.56 83 GLU A C 1
ATOM 671 O O . GLU A 1 83 ? 11.389 -2.362 -1.482 1.00 91.56 83 GLU A O 1
ATOM 676 N N . ILE A 1 84 ? 10.582 -2.244 -3.576 1.00 90.00 84 ILE A N 1
ATOM 677 C CA . ILE A 1 84 ? 10.369 -3.676 -3.774 1.00 90.00 84 ILE A CA 1
ATOM 678 C C . ILE A 1 84 ? 11.357 -4.139 -4.841 1.00 90.00 84 ILE A C 1
ATOM 680 O O . ILE A 1 84 ? 11.409 -3.584 -5.944 1.00 90.00 84 ILE A O 1
ATOM 684 N N . LEU A 1 85 ? 12.160 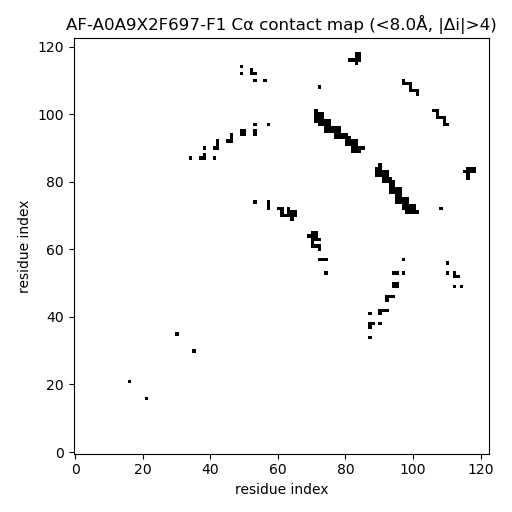-5.151 -4.512 1.00 88.94 85 LEU A N 1
ATOM 685 C CA . LEU A 1 85 ? 13.044 -5.792 -5.478 1.00 88.94 85 LEU A CA 1
ATOM 686 C C . LEU A 1 85 ? 12.234 -6.716 -6.395 1.00 88.94 85 LEU A C 1
ATOM 688 O O . LEU A 1 85 ? 11.572 -7.641 -5.931 1.00 88.94 85 LEU A O 1
ATOM 692 N N . THR A 1 86 ? 12.317 -6.476 -7.701 1.00 87.62 86 THR A N 1
ATOM 693 C CA . THR A 1 86 ? 11.663 -7.283 -8.739 1.00 87.62 86 THR A CA 1
ATOM 694 C C . THR A 1 86 ? 12.649 -7.638 -9.851 1.00 87.62 86 THR A C 1
ATOM 696 O O . THR A 1 86 ? 13.755 -7.098 -9.900 1.00 87.62 86 THR A O 1
ATOM 699 N N . GLY A 1 87 ? 12.232 -8.488 -10.796 1.00 86.12 87 GLY A N 1
ATOM 700 C CA . GLY A 1 87 ? 13.006 -8.747 -12.018 1.00 86.12 87 GLY A CA 1
ATOM 701 C C . GLY A 1 87 ? 13.233 -7.499 -12.887 1.00 86.12 87 GLY A C 1
ATOM 702 O O . GLY A 1 87 ? 14.235 -7.426 -13.584 1.00 86.12 87 GLY A O 1
ATOM 703 N N . ALA A 1 88 ? 12.368 -6.481 -12.788 1.00 85.69 88 ALA A N 1
ATOM 704 C CA . ALA A 1 88 ? 12.534 -5.181 -13.454 1.00 85.69 88 ALA A CA 1
ATOM 705 C C . ALA A 1 88 ? 13.415 -4.193 -12.647 1.00 85.69 88 ALA A C 1
ATOM 707 O O . ALA A 1 88 ? 13.510 -2.999 -12.962 1.00 85.69 88 ALA A O 1
ATOM 708 N N . GLY A 1 89 ? 14.053 -4.678 -11.578 1.00 87.19 89 GLY A N 1
ATOM 709 C CA . GLY A 1 89 ? 14.883 -3.911 -10.658 1.00 87.19 89 GLY A CA 1
ATOM 710 C C . GLY A 1 89 ? 14.131 -3.425 -9.418 1.00 87.19 89 GLY A C 1
ATOM 711 O O . GLY A 1 89 ? 13.057 -3.920 -9.068 1.00 87.19 89 GLY A O 1
ATOM 712 N N . ARG A 1 90 ? 14.734 -2.451 -8.727 1.00 90.75 90 ARG A N 1
ATOM 713 C CA . ARG A 1 90 ? 14.171 -1.813 -7.528 1.00 90.75 90 ARG A CA 1
ATOM 714 C C . ARG A 1 90 ? 13.055 -0.852 -7.930 1.00 90.75 90 ARG A C 1
ATOM 716 O O . ARG A 1 90 ? 13.271 0.055 -8.747 1.00 90.75 90 ARG A O 1
ATOM 723 N N . ILE A 1 91 ? 11.864 -1.078 -7.391 1.00 93.12 91 ILE A N 1
ATOM 724 C CA . ILE A 1 91 ? 10.666 -0.299 -7.699 1.00 93.12 91 ILE A CA 1
ATOM 725 C C . ILE A 1 91 ? 10.200 0.426 -6.433 1.00 93.12 91 ILE A C 1
ATOM 727 O O . ILE A 1 91 ? 9.828 -0.251 -5.472 1.00 93.12 91 ILE A O 1
ATOM 731 N N . PRO A 1 92 ? 10.208 1.770 -6.413 1.00 93.75 92 PRO A N 1
ATOM 732 C CA . PRO A 1 92 ? 9.703 2.537 -5.282 1.00 93.75 92 PRO A CA 1
ATOM 733 C C . PRO A 1 92 ? 8.175 2.468 -5.219 1.00 93.75 92 PRO A C 1
ATOM 735 O O . PRO A 1 92 ? 7.498 2.583 -6.243 1.00 93.75 92 PRO A O 1
ATOM 738 N N . VAL A 1 93 ? 7.640 2.293 -4.013 1.00 95.19 93 VAL A N 1
ATOM 739 C CA . VAL A 1 93 ? 6.204 2.273 -3.717 1.00 95.19 93 VAL A CA 1
ATOM 740 C C . VAL A 1 93 ? 5.917 2.993 -2.404 1.00 95.19 93 VAL A C 1
ATOM 742 O O . VAL A 1 93 ? 6.702 2.938 -1.451 1.00 95.19 93 VAL A O 1
ATOM 745 N N . THR A 1 94 ? 4.750 3.623 -2.325 1.00 95.19 94 THR A N 1
ATOM 746 C CA . THR A 1 94 ? 4.276 4.313 -1.123 1.00 95.19 94 THR A CA 1
ATOM 747 C C . THR A 1 94 ? 2.967 3.692 -0.663 1.00 95.19 94 THR A C 1
ATOM 749 O O . THR A 1 94 ? 2.046 3.505 -1.444 1.00 95.19 94 THR A O 1
ATOM 752 N N . GLN A 1 95 ? 2.860 3.361 0.620 1.00 95.44 95 GLN A N 1
ATOM 753 C CA . GLN A 1 95 ? 1.672 2.702 1.159 1.00 95.44 95 GLN A CA 1
ATOM 754 C C . GLN A 1 95 ? 0.813 3.675 1.961 1.00 95.44 95 GLN A C 1
ATOM 756 O O . GLN A 1 95 ? 1.320 4.369 2.846 1.00 95.44 95 GLN A O 1
ATOM 761 N N . GLY A 1 96 ? -0.502 3.652 1.731 1.00 96.25 96 GLY A N 1
ATOM 762 C CA . GLY A 1 96 ? -1.468 4.338 2.584 1.00 96.25 96 GLY A CA 1
ATOM 763 C C . GLY A 1 96 ? -1.357 3.886 4.043 1.00 96.25 96 GLY A C 1
ATOM 764 O O . GLY A 1 96 ? -1.385 2.694 4.357 1.00 96.25 96 GLY A O 1
ATOM 765 N N . ARG A 1 97 ? -1.225 4.837 4.969 1.00 96.12 97 ARG A N 1
ATOM 766 C CA . ARG A 1 97 ? -1.172 4.531 6.398 1.00 96.12 97 ARG A CA 1
ATOM 767 C C . ARG A 1 97 ? -2.590 4.299 6.901 1.00 96.12 97 ARG A C 1
ATOM 769 O O . ARG A 1 97 ? -3.423 5.200 6.859 1.00 96.12 97 ARG A O 1
ATOM 776 N N . VAL A 1 98 ? -2.849 3.102 7.412 1.00 97.50 98 VAL A N 1
ATOM 777 C CA . VAL A 1 98 ? -4.110 2.778 8.083 1.00 97.50 98 VAL A CA 1
ATOM 778 C C . VAL A 1 98 ? -3.974 3.072 9.570 1.00 97.50 98 VAL A C 1
ATOM 780 O O . VAL A 1 98 ? -2.979 2.701 10.197 1.00 97.50 98 VAL A O 1
ATOM 783 N N . ARG A 1 99 ? -4.973 3.745 10.136 1.00 96.31 99 ARG A N 1
ATOM 784 C CA . ARG A 1 99 ? -5.070 4.031 11.565 1.00 96.31 99 ARG A CA 1
ATOM 785 C C . ARG A 1 99 ? -6.410 3.536 12.086 1.00 96.31 99 ARG A C 1
ATOM 787 O O . ARG A 1 99 ? -7.444 3.885 11.528 1.00 96.31 99 ARG A O 1
ATOM 794 N N . ASP A 1 100 ? -6.365 2.769 13.168 1.00 97.25 100 ASP A N 1
ATOM 795 C CA . ASP A 1 100 ? -7.537 2.463 13.981 1.00 97.25 100 ASP A CA 1
ATOM 796 C C . ASP A 1 100 ? -7.612 3.460 15.147 1.00 97.25 100 ASP A C 1
ATOM 798 O O . ASP A 1 100 ? -6.648 3.623 15.906 1.00 97.25 100 ASP A O 1
ATOM 802 N N . ASN A 1 101 ? -8.731 4.173 15.231 1.00 95.94 101 ASN A N 1
ATOM 803 C CA . ASN A 1 101 ? -9.009 5.195 16.235 1.00 95.94 101 ASN A CA 1
ATO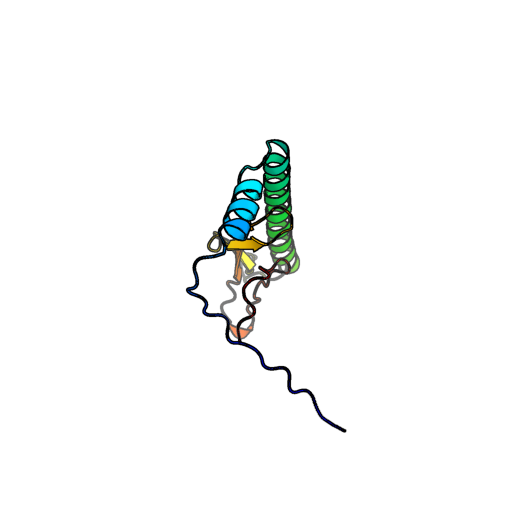M 804 C C . ASN A 1 101 ? -9.779 4.659 17.451 1.00 95.94 101 ASN A C 1
ATOM 806 O O . ASN A 1 101 ? -10.223 5.470 18.261 1.00 95.94 101 ASN A O 1
ATOM 810 N N . ASP A 1 102 ? -9.927 3.339 17.605 1.00 96.06 102 ASP A N 1
ATOM 811 C CA . ASP A 1 102 ? -10.537 2.749 18.801 1.00 96.06 102 ASP A CA 1
ATOM 812 C C . ASP A 1 102 ? -9.850 3.280 20.083 1.00 96.06 102 ASP A C 1
ATOM 814 O O . ASP A 1 102 ? -8.612 3.237 20.183 1.00 96.06 102 ASP A O 1
ATOM 818 N N . PRO A 1 103 ? -10.596 3.833 21.057 1.00 94.19 103 PRO A N 1
ATOM 819 C CA . PRO A 1 103 ? -10.008 4.319 22.302 1.00 94.19 103 PRO A CA 1
ATOM 820 C C . PRO A 1 103 ? -9.349 3.185 23.101 1.00 94.19 103 PRO A C 1
ATOM 822 O O . PRO A 1 103 ? -8.331 3.418 23.756 1.00 94.19 103 PRO A O 1
ATOM 825 N N . ASP A 1 104 ? -9.861 1.956 22.996 1.00 95.69 104 ASP A N 1
ATOM 826 C CA . ASP A 1 104 ? -9.250 0.777 23.599 1.00 95.69 104 ASP A CA 1
ATOM 827 C C . ASP A 1 104 ? -8.165 0.215 22.670 1.00 95.69 104 ASP A C 1
ATOM 829 O O . ASP A 1 104 ? -8.423 -0.435 21.655 1.00 95.69 104 ASP A O 1
ATOM 833 N N . HIS A 1 105 ? -6.906 0.443 23.047 1.00 93.69 105 HIS A N 1
ATOM 834 C CA . HIS A 1 105 ? -5.742 -0.021 22.296 1.00 93.69 105 HIS A CA 1
ATOM 835 C C . HIS A 1 105 ? -5.727 -1.541 22.080 1.00 93.69 105 HIS A C 1
ATOM 837 O O . HIS A 1 105 ? -5.197 -1.989 21.064 1.00 93.69 105 HIS A O 1
ATOM 843 N N . SER A 1 106 ? -6.311 -2.325 22.992 1.00 95.75 106 SER A N 1
ATOM 844 C CA . SER A 1 106 ? -6.351 -3.789 22.879 1.00 95.75 106 SER A CA 1
ATOM 845 C C . SER A 1 106 ? -7.288 -4.277 21.771 1.00 95.75 106 SER A C 1
ATOM 847 O O . SER A 1 106 ? -7.122 -5.384 21.262 1.00 95.75 106 SER A O 1
ATOM 849 N N . ARG A 1 107 ? -8.244 -3.438 21.354 1.00 94.88 107 ARG A N 1
ATOM 850 C CA . ARG A 1 107 ? -9.221 -3.744 20.301 1.00 94.88 107 ARG A CA 1
ATOM 851 C C . ARG A 1 107 ? -8.785 -3.270 18.925 1.00 94.88 107 ARG A C 1
ATOM 853 O O . ARG A 1 107 ? -9.478 -3.580 17.954 1.00 94.88 107 ARG A O 1
ATOM 860 N N . ARG A 1 108 ? -7.687 -2.515 18.837 1.00 96.44 108 ARG A N 1
ATOM 861 C CA . ARG A 1 108 ? -7.223 -1.931 17.580 1.00 96.44 108 ARG A CA 1
ATOM 862 C C . ARG A 1 108 ? -6.749 -2.999 16.615 1.00 96.44 108 ARG A C 1
ATOM 864 O O . ARG A 1 108 ? -5.956 -3.872 16.968 1.00 96.44 108 ARG A O 1
ATOM 871 N N . VAL A 1 109 ? -7.162 -2.867 15.364 1.00 96.69 109 VAL A N 1
ATOM 872 C CA . VAL A 1 109 ? -6.642 -3.692 14.275 1.00 96.69 109 VAL A CA 1
ATOM 873 C C . VAL A 1 109 ? -5.428 -3.031 13.628 1.00 96.69 109 VAL A C 1
ATOM 875 O O . VAL A 1 109 ? -5.357 -1.811 13.476 1.00 96.69 109 VAL A O 1
ATOM 878 N N . THR A 1 110 ? -4.453 -3.848 13.228 1.00 95.31 110 THR A N 1
ATOM 879 C CA . THR A 1 110 ? -3.248 -3.374 12.536 1.00 95.31 110 THR A CA 1
ATOM 880 C C . THR A 1 110 ? -3.252 -3.872 11.101 1.00 95.31 110 THR A C 1
ATOM 882 O O . THR A 1 110 ? -3.383 -5.070 10.853 1.00 95.31 110 THR A O 1
ATOM 885 N N . PHE A 1 111 ? -3.080 -2.953 10.151 1.00 94.81 111 PHE A N 1
ATOM 886 C CA . PHE A 1 111 ? -2.884 -3.320 8.756 1.00 94.81 111 PHE A CA 1
ATOM 887 C C . PHE A 1 111 ? -1.484 -3.904 8.556 1.00 94.81 111 PHE A C 1
ATOM 889 O O . PHE A 1 111 ? -0.479 -3.256 8.857 1.00 94.81 111 PHE A O 1
ATOM 896 N N . ALA A 1 112 ? -1.427 -5.116 8.013 1.00 91.25 112 ALA A N 1
ATOM 897 C CA . ALA A 1 112 ? -0.197 -5.775 7.611 1.00 91.25 112 ALA A CA 1
ATOM 898 C C . ALA A 1 112 ? -0.261 -6.045 6.098 1.00 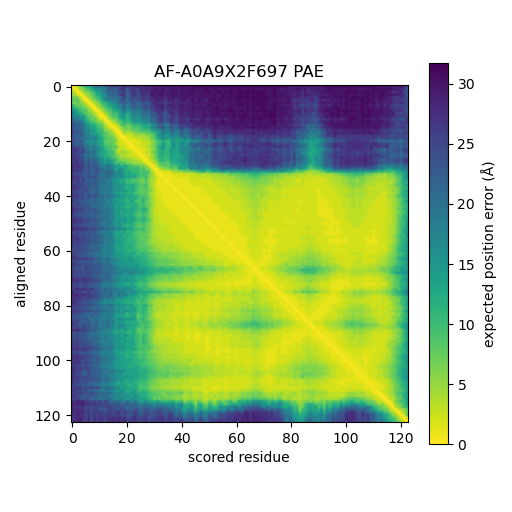91.25 112 ALA A C 1
ATOM 900 O O . ALA A 1 112 ? -1.084 -6.862 5.686 1.00 91.25 112 ALA A O 1
ATOM 901 N N . PRO A 1 113 ? 0.578 -5.388 5.276 1.00 86.75 113 PRO A N 1
ATOM 902 C CA . PRO A 1 113 ? 0.571 -5.600 3.833 1.00 86.75 113 PRO A CA 1
ATOM 903 C C . PRO A 1 113 ? 1.062 -7.009 3.488 1.00 86.75 113 PRO A C 1
ATOM 905 O O . PRO A 1 113 ? 1.941 -7.557 4.181 1.00 86.75 113 PRO A O 1
ATOM 908 N N . THR A 1 114 ? 0.522 -7.575 2.407 1.00 88.56 114 THR A N 1
ATOM 909 C CA . THR A 1 114 ? 1.000 -8.862 1.871 1.00 88.56 114 THR A CA 1
ATOM 910 C C . THR A 1 114 ? 2.172 -8.647 0.922 1.00 88.56 114 THR A C 1
ATOM 912 O O . THR A 1 114 ? 3.163 -9.376 0.987 1.00 88.56 114 THR A O 1
ATOM 915 N N . LEU A 1 115 ? 2.130 -7.559 0.147 1.00 85.25 115 LEU A N 1
ATOM 916 C CA . LEU A 1 115 ? 3.233 -7.084 -0.686 1.00 85.25 115 LEU A CA 1
ATOM 917 C C . LEU A 1 115 ? 4.347 -6.455 0.166 1.00 85.25 115 LEU A C 1
ATOM 919 O O . LEU A 1 115 ? 4.403 -5.241 0.404 1.00 85.25 115 LEU A O 1
ATOM 923 N N . ARG A 1 116 ? 5.251 -7.307 0.651 1.00 75.69 116 ARG A N 1
ATOM 924 C CA . ARG A 1 116 ? 6.417 -6.923 1.456 1.00 75.69 116 ARG A CA 1
ATOM 925 C C . ARG A 1 116 ? 7.676 -6.829 0.603 1.00 75.69 116 ARG A C 1
ATOM 927 O O . ARG A 1 116 ? 7.812 -7.506 -0.408 1.00 75.69 116 ARG A O 1
ATOM 934 N N . ASP A 1 117 ? 8.605 -5.990 1.047 1.00 72.31 117 ASP A N 1
ATOM 935 C CA . ASP A 1 117 ? 9.960 -5.994 0.503 1.00 72.31 117 ASP A CA 1
ATOM 936 C C . ASP A 1 117 ? 10.654 -7.317 0.881 1.00 72.31 117 ASP A C 1
ATOM 938 O O . ASP A 1 117 ? 10.615 -7.739 2.039 1.00 72.31 117 ASP A O 1
ATOM 942 N N . ALA A 1 118 ? 11.290 -7.963 -0.094 1.00 58.88 118 ALA A N 1
ATOM 943 C CA . ALA A 1 118 ? 12.085 -9.171 0.106 1.00 58.88 118 ALA A CA 1
ATOM 944 C C . ALA A 1 118 ? 13.403 -8.898 0.868 1.00 58.88 118 ALA A C 1
ATOM 946 O O . ALA A 1 118 ? 14.050 -9.833 1.335 1.00 58.88 118 ALA A O 1
ATOM 947 N N . GLY A 1 119 ? 13.808 -7.628 1.006 1.00 50.88 119 GLY A N 1
ATOM 948 C CA . GLY A 1 119 ? 15.126 -7.212 1.496 1.00 50.88 119 GLY A CA 1
ATOM 949 C C . GLY A 1 119 ? 15.307 -7.058 3.009 1.00 50.88 119 GLY A C 1
ATOM 950 O O . GLY A 1 119 ? 16.404 -6.709 3.442 1.00 50.88 119 GLY A O 1
ATOM 951 N N . ARG A 1 120 ? 14.289 -7.301 3.845 1.00 47.66 120 ARG A N 1
ATOM 952 C CA . ARG A 1 120 ? 14.440 -7.237 5.314 1.00 47.66 120 ARG A CA 1
ATOM 953 C C . ARG A 1 120 ? 13.774 -8.412 6.023 1.00 47.66 120 ARG A C 1
ATOM 955 O O . ARG A 1 120 ? 12.774 -8.247 6.720 1.00 47.66 120 ARG A O 1
ATOM 962 N N . TYR A 1 121 ? 14.394 -9.585 5.928 1.00 38.94 121 TYR A N 1
ATOM 963 C CA . TYR A 1 121 ? 14.314 -10.545 7.027 1.00 38.94 121 TYR A CA 1
ATOM 964 C C . TYR A 1 121 ? 15.062 -9.933 8.214 1.00 38.94 121 TYR A C 1
ATOM 966 O O . TYR A 1 121 ? 16.284 -9.799 8.191 1.00 38.94 121 TYR A O 1
ATOM 974 N N . ARG A 1 122 ? 14.320 -9.471 9.221 1.00 42.09 122 ARG A N 1
ATOM 975 C CA . ARG A 1 122 ? 14.897 -9.104 10.514 1.00 42.09 122 ARG A CA 1
ATOM 976 C C . ARG A 1 122 ? 15.197 -10.409 11.257 1.00 42.09 122 ARG A C 1
ATOM 978 O O . ARG A 1 122 ? 14.293 -11.228 11.405 1.00 42.09 122 ARG A O 1
ATOM 985 N N . THR A 1 123 ? 16.459 -10.581 11.640 1.00 37.78 123 THR A N 1
ATOM 986 C CA . THR A 1 123 ? 16.921 -11.484 12.707 1.00 37.78 123 THR A CA 1
ATOM 987 C C . THR A 1 123 ? 16.206 -11.203 14.018 1.00 37.78 123 THR A C 1
ATOM 989 O O . THR A 1 123 ? 15.939 -9.999 14.261 1.00 37.78 123 THR A O 1
#

Nearest PDB structures (foldseek):
  5x1x-assembly1_A  TM=4.529E-01  e=1.482E+00  Staphylococcus aureus subsp. aureus MN8
  3gwy-assembly1_B  TM=4.421E-01  e=6.599E+00  Bacteroides fragilis NCTC 9343

Secondary structure (DSSP, 8-state):
------------TTSPPPHHHHHHHHHHHS--HHHHHHHHHHHHHHHHHHHHHHHHHHHHTTT-B-TTS-BSEEEEEEPPPEEEEETTEEEEE--EEEEE--SSGGG------SS--TT----

Foldseek 3Di:
DDDDDPPPPDDPPPPDPPPVRVVVVVVVVVQDPVLVVVLVVVLVVLQVVLAVLLVVVQVVQQVCADPVSHGQKDFDAWDDWDWAQDPSGTHIYIHTAIGGNPPPPVPDDHRDDPRDHPPDPDD

Mean predicted aligned error: 11.63 Å

Radius of gyration: 22.23 Å; Cα contacts (8 Å, |Δi|>4): 117; chains: 1; bounding box: 58×52×47 Å

pLDDT: mean 82.21, std 18.58, range [35.09, 97.62]

Solvent-accessible surface area (backbone atoms only — not comparable to full-atom values): 7751 Å² total; per-residue (Å²): 138,86,80,84,74,84,77,78,75,83,74,69,88,81,60,78,71,52,71,66,60,49,48,54,49,50,59,62,66,62,60,50,77,63,53,52,51,51,34,53,51,51,33,52,53,53,36,52,51,49,50,48,55,48,50,53,53,37,60,74,41,56,85,43,49,50,100,84,68,47,62,30,47,39,81,63,67,63,47,78,73,44,59,35,77,49,98,75,40,77,35,69,39,64,43,69,25,68,43,50,64,50,88,52,71,90,76,46,69,79,87,74,79,83,90,64,52,82,86,66,83,78,130

Organism: NCBI:txid2954799

Sequence (123 aa):
MTKLKTDRREVPVDEPLDAEVVSFRAAFDQRSPIDQIVREGARRMLQSAIDAEVDDFIARHAHRTDEQGRRLVVRNGHLPEREILTGAGRIPVTQGRVRDNDPDHSRRVTFAPTLRDAGRYRT